Protein AF-M6HAU8-F1 (afdb_monomer_lite)

Secondary structure (DSSP, 8-state):
---TT---HHHHHHHH--TT-HHHHHHHHHHHHHHSEEEEETTEEEEE-HHHHHS-HHHHHHHHHHHH--

Foldseek 3Di:
DDDPDPLDVVLLVVLLDDPPDPPLSVLVVVVLQVPFDWDADPNDIDTPSSVSSVDDSVVSVVVSVVSVVD

Radius of gyration: 13.38 Å; chains: 1; bounding box: 38×24×34 Å

pLDDT: mean 78.68, std 13.5, range [35.09, 92.44]

Structure (mmCIF, N/CA/C/O backbone):
data_AF-M6HAU8-F1
#
_entry.id   AF-M6HAU8-F1
#
loop_
_atom_site.group_PDB
_atom_site.id
_atom_site.type_symbol
_atom_site.label_atom_id
_atom_site.label_alt_id
_atom_site.label_comp_id
_atom_site.label_asym_id
_atom_site.label_entity_id
_atom_site.label_seq_id
_atom_site.pdbx_PDB_ins_code
_atom_site.Cartn_x
_atom_site.Cartn_y
_atom_site.Cartn_z
_atom_site.occupancy
_atom_site.B_iso_or_equiv
_atom_site.auth_seq_id
_atom_site.auth_comp_id
_atom_site.auth_asym_id
_atom_site.auth_atom_id
_atom_site.pdbx_PDB_model_num
ATOM 1 N N . MET A 1 1 ? -22.521 -14.999 1.910 1.00 36.25 1 MET A N 1
ATOM 2 C CA . MET A 1 1 ? -22.608 -13.553 1.626 1.00 36.25 1 MET A CA 1
ATOM 3 C C . MET A 1 1 ? -21.334 -13.184 0.883 1.00 36.25 1 MET A C 1
ATOM 5 O O . MET A 1 1 ? -20.283 -13.162 1.501 1.00 36.25 1 MET A O 1
ATOM 9 N N . PHE A 1 2 ? -21.397 -13.070 -0.444 1.00 35.09 2 PHE A N 1
ATOM 10 C CA . PHE A 1 2 ? -20.261 -12.639 -1.266 1.00 35.09 2 PHE A CA 1
ATOM 11 C C . PHE A 1 2 ? -20.282 -11.111 -1.300 1.00 35.09 2 PHE A C 1
ATOM 13 O O . PHE A 1 2 ? -21.274 -10.535 -1.743 1.00 35.09 2 PHE A O 1
ATOM 20 N N . LEU A 1 3 ? -19.237 -10.467 -0.781 1.00 46.09 3 LEU A N 1
ATOM 21 C CA . LEU A 1 3 ? -19.046 -9.027 -0.933 1.00 46.09 3 LEU A CA 1
ATOM 22 C C . LEU A 1 3 ? -18.447 -8.796 -2.330 1.00 46.09 3 LEU A C 1
ATOM 24 O O . LEU A 1 3 ? -17.322 -9.241 -2.568 1.00 46.09 3 LEU A O 1
ATOM 28 N N . PRO A 1 4 ? -19.170 -8.167 -3.276 1.00 43.50 4 PRO A N 1
ATOM 29 C CA . PRO A 1 4 ? -18.558 -7.753 -4.531 1.00 43.50 4 PRO A CA 1
ATOM 30 C C . PRO A 1 4 ? -17.460 -6.737 -4.184 1.00 43.50 4 PRO A C 1
ATOM 32 O O . PRO A 1 4 ? -17.713 -5.816 -3.411 1.00 43.50 4 PRO A O 1
ATOM 35 N N . ASN A 1 5 ? -16.254 -6.934 -4.724 1.00 54.91 5 ASN A N 1
ATOM 36 C CA . ASN A 1 5 ? -15.019 -6.178 -4.441 1.00 54.91 5 ASN A CA 1
ATOM 37 C C . ASN A 1 5 ? -14.220 -6.608 -3.195 1.00 54.91 5 ASN A C 1
ATOM 39 O O . ASN A 1 5 ? -13.645 -5.763 -2.510 1.00 54.91 5 ASN A O 1
ATOM 43 N N . GLN A 1 6 ? -14.122 -7.909 -2.902 1.00 63.59 6 GLN A N 1
ATOM 44 C CA . GLN A 1 6 ? -13.057 -8.389 -2.013 1.00 63.59 6 GLN A CA 1
ATOM 45 C C . GLN A 1 6 ? -11.704 -8.257 -2.714 1.00 63.59 6 GLN A C 1
ATOM 47 O O . GLN A 1 6 ? -11.287 -9.145 -3.448 1.00 63.59 6 GLN A O 1
ATOM 52 N N . ILE A 1 7 ? -11.045 -7.126 -2.483 1.00 70.25 7 ILE A N 1
ATOM 53 C CA . ILE A 1 7 ? -9.631 -6.943 -2.793 1.00 70.25 7 ILE A CA 1
ATOM 54 C C . ILE A 1 7 ? -8.858 -7.947 -1.952 1.00 70.25 7 ILE A C 1
ATOM 56 O O . ILE A 1 7 ? -8.961 -7.941 -0.719 1.00 70.25 7 ILE A O 1
ATOM 60 N N . LEU A 1 8 ? -8.106 -8.815 -2.617 1.00 80.31 8 LEU A N 1
ATOM 61 C CA . LEU A 1 8 ? -7.296 -9.801 -1.922 1.00 80.31 8 LEU A CA 1
ATOM 62 C C . LEU A 1 8 ? -6.064 -9.098 -1.328 1.00 80.31 8 LEU A C 1
ATOM 64 O O . LEU A 1 8 ? -5.444 -8.278 -2.013 1.00 80.31 8 LEU A O 1
ATOM 68 N N . PRO A 1 9 ? -5.679 -9.375 -0.068 1.00 78.81 9 PRO A N 1
ATOM 69 C CA . PRO A 1 9 ? -4.477 -8.794 0.534 1.00 78.81 9 PRO A CA 1
ATOM 70 C C . PRO A 1 9 ? -3.222 -8.947 -0.338 1.00 78.81 9 PRO A C 1
ATOM 72 O O . PRO A 1 9 ? -2.361 -8.067 -0.358 1.00 78.81 9 PRO A O 1
ATOM 75 N N . GLU A 1 10 ? -3.146 -10.032 -1.105 1.00 79.31 10 GLU A N 1
ATOM 76 C CA . GLU A 1 10 ? -2.080 -10.332 -2.057 1.00 79.31 10 GLU A CA 1
ATOM 77 C C . GLU A 1 10 ? -1.992 -9.292 -3.190 1.00 79.31 10 GLU A C 1
ATOM 79 O O . GLU A 1 10 ? -0.893 -8.880 -3.557 1.00 79.31 10 GLU A O 1
ATOM 84 N N . GLU A 1 11 ? -3.124 -8.781 -3.684 1.00 79.94 11 GLU A N 1
ATOM 85 C CA . GLU A 1 11 ? -3.164 -7.753 -4.739 1.00 79.94 11 GLU A CA 1
ATOM 86 C C . GLU A 1 11 ? -2.595 -6.412 -4.255 1.00 79.94 11 GLU A C 1
ATOM 88 O O . GLU A 1 11 ? -2.000 -5.651 -5.025 1.00 79.94 11 GLU A O 1
ATOM 93 N N . ILE A 1 12 ? -2.760 -6.109 -2.965 1.00 80.44 12 ILE A N 1
ATOM 94 C CA . ILE A 1 12 ? -2.149 -4.939 -2.323 1.00 80.44 12 ILE A CA 1
ATOM 95 C C . ILE A 1 12 ? -0.654 -5.197 -2.091 1.00 80.44 12 ILE A C 1
ATOM 97 O O . ILE A 1 12 ? 0.178 -4.319 -2.335 1.00 80.44 12 ILE A O 1
ATOM 101 N N . TYR A 1 13 ? -0.299 -6.409 -1.659 1.00 78.38 13 TYR A N 1
ATOM 102 C CA . TYR A 1 13 ? 1.081 -6.810 -1.400 1.00 78.38 13 TYR A CA 1
ATOM 103 C C . TYR A 1 13 ? 1.960 -6.692 -2.655 1.00 78.38 13 TYR A C 1
ATOM 105 O O . TYR A 1 13 ? 3.000 -6.035 -2.610 1.00 78.38 13 TYR A O 1
ATOM 113 N N . GLU A 1 14 ? 1.524 -7.216 -3.803 1.00 79.75 14 GLU A N 1
ATOM 114 C CA . GLU A 1 14 ? 2.270 -7.134 -5.073 1.00 79.75 14 GLU A CA 1
ATOM 115 C C . GLU A 1 14 ? 2.553 -5.691 -5.530 1.00 79.75 14 GLU A C 1
ATOM 117 O O . GLU A 1 14 ? 3.563 -5.394 -6.181 1.00 79.75 14 GLU A O 1
ATOM 122 N N . LYS A 1 15 ? 1.678 -4.752 -5.161 1.00 80.38 15 LYS A N 1
ATOM 123 C CA . LYS A 1 15 ? 1.844 -3.331 -5.478 1.00 80.38 15 LYS A CA 1
ATOM 124 C C . LYS A 1 15 ? 2.915 -2.669 -4.607 1.00 80.38 15 LYS A C 1
ATOM 126 O O . LYS A 1 15 ? 3.596 -1.756 -5.087 1.00 80.38 15 LYS A O 1
ATOM 131 N N . LEU A 1 16 ? 3.115 -3.144 -3.380 1.00 75.25 16 LEU A N 1
ATOM 132 C CA . LEU A 1 16 ? 4.085 -2.597 -2.426 1.00 75.25 16 LEU A CA 1
ATOM 133 C C . LEU A 1 16 ? 5.458 -3.280 -2.483 1.00 75.25 16 LEU A C 1
ATOM 135 O O . LEU A 1 16 ? 6.470 -2.643 -2.192 1.00 75.25 16 LEU A O 1
ATOM 139 N N . VAL A 1 17 ? 5.516 -4.557 -2.860 1.00 69.56 17 VAL A N 1
ATOM 140 C CA . VAL A 1 17 ? 6.748 -5.351 -2.785 1.00 69.56 17 VAL A CA 1
ATOM 141 C C . VAL A 1 17 ? 7.739 -4.963 -3.867 1.00 69.56 17 VAL A C 1
ATOM 143 O O . VAL A 1 17 ? 7.492 -5.111 -5.063 1.00 69.56 17 VAL A O 1
ATOM 146 N N . ILE A 1 18 ? 8.927 -4.547 -3.431 1.00 63.53 18 ILE A N 1
ATOM 147 C CA . ILE A 1 18 ? 10.109 -4.451 -4.281 1.00 63.53 18 ILE A CA 1
ATOM 148 C C . ILE A 1 18 ? 11.202 -5.323 -3.658 1.00 63.53 18 ILE A C 1
ATOM 150 O O . ILE A 1 18 ? 11.876 -4.931 -2.708 1.00 63.53 18 ILE A O 1
ATOM 154 N N . HIS A 1 19 ? 11.382 -6.525 -4.222 1.00 58.62 19 HIS A N 1
ATOM 155 C CA . HIS A 1 19 ? 12.207 -7.632 -3.705 1.00 58.62 19 HIS A CA 1
ATOM 156 C C . HIS A 1 19 ? 13.699 -7.327 -3.444 1.00 58.62 19 HIS A C 1
ATOM 158 O O . HIS A 1 19 ? 14.424 -8.214 -3.002 1.00 58.62 19 HIS A O 1
ATOM 164 N N . ARG A 1 20 ? 14.199 -6.117 -3.730 1.00 54.41 20 ARG A N 1
ATOM 165 C CA . ARG A 1 20 ? 15.630 -5.781 -3.609 1.00 54.41 20 ARG A CA 1
ATOM 166 C C . ARG A 1 20 ? 15.957 -4.471 -2.889 1.00 54.41 20 ARG A C 1
ATOM 168 O O . ARG A 1 20 ? 17.134 -4.212 -2.690 1.00 54.41 20 ARG A O 1
ATOM 175 N N . ASN A 1 21 ? 14.974 -3.660 -2.489 1.00 61.84 21 ASN A N 1
ATOM 176 C CA . ASN A 1 21 ? 15.239 -2.381 -1.817 1.00 61.84 21 ASN A CA 1
ATOM 177 C C . ASN A 1 21 ? 14.160 -2.077 -0.770 1.00 61.84 21 ASN A C 1
ATOM 179 O O . ASN A 1 21 ? 13.058 -1.631 -1.100 1.00 61.84 21 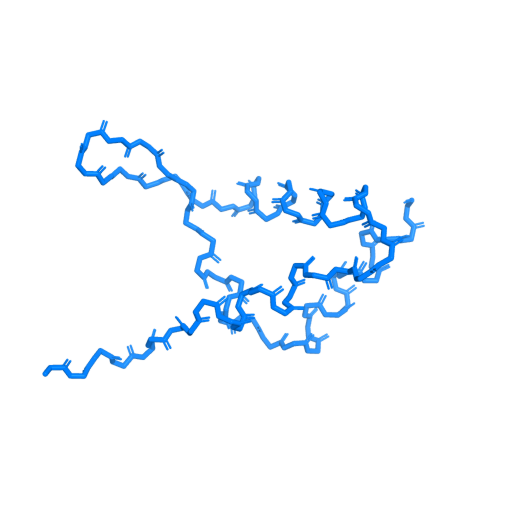ASN A O 1
ATOM 183 N N . SER A 1 22 ? 14.496 -2.296 0.502 1.00 62.72 22 SER A N 1
ATOM 184 C CA . SER A 1 22 ? 13.622 -1.990 1.642 1.00 62.72 22 SER A CA 1
ATOM 185 C C . SER A 1 22 ? 13.251 -0.504 1.703 1.00 62.72 22 SER A C 1
ATOM 187 O O . SER A 1 22 ? 12.083 -0.185 1.900 1.00 62.72 22 SER A O 1
ATOM 189 N N . SER A 1 23 ? 14.198 0.393 1.410 1.00 72.75 23 SER A N 1
ATOM 190 C CA . SER A 1 23 ? 13.983 1.852 1.386 1.00 72.75 23 SER A CA 1
ATOM 191 C C . SER A 1 23 ? 12.946 2.298 0.353 1.00 72.75 23 SER A C 1
ATOM 193 O O . SER A 1 23 ? 12.207 3.258 0.555 1.00 72.75 23 SER A O 1
ATOM 195 N N . ILE A 1 24 ? 12.869 1.586 -0.768 1.00 76.69 24 ILE A N 1
ATOM 196 C CA . ILE A 1 24 ? 11.912 1.858 -1.834 1.00 76.69 24 ILE A CA 1
ATOM 197 C C . ILE A 1 24 ? 10.506 1.401 -1.423 1.00 76.69 24 ILE A C 1
ATOM 199 O O . ILE A 1 24 ? 9.541 2.145 -1.599 1.00 76.69 24 ILE A O 1
ATOM 203 N N . SER A 1 25 ? 10.397 0.199 -0.856 1.00 76.75 25 SER A N 1
ATOM 204 C CA . SER A 1 25 ? 9.113 -0.341 -0.388 1.00 76.75 25 SER A CA 1
ATOM 205 C C . SER A 1 25 ? 8.527 0.538 0.724 1.00 76.75 25 SER A C 1
ATOM 207 O O . SER A 1 25 ? 7.334 0.827 0.725 1.00 76.75 25 SER A O 1
ATOM 209 N N . GLU A 1 26 ? 9.381 1.050 1.613 1.00 80.06 26 GLU A N 1
ATOM 210 C CA . GLU A 1 26 ? 9.002 1.996 2.665 1.00 80.06 26 GLU A CA 1
ATOM 211 C C . GLU A 1 26 ? 8.522 3.344 2.102 1.00 80.06 26 GLU A C 1
ATOM 213 O O . GLU A 1 26 ? 7.480 3.845 2.518 1.00 80.06 26 GLU A O 1
ATOM 218 N N . ARG A 1 27 ? 9.203 3.908 1.092 1.00 83.69 27 ARG A N 1
ATOM 219 C CA . ARG A 1 27 ? 8.749 5.135 0.403 1.00 83.69 27 ARG A CA 1
ATOM 220 C C . ARG A 1 27 ? 7.369 4.965 -0.237 1.00 83.69 27 ARG A C 1
ATOM 222 O O . ARG A 1 27 ? 6.537 5.864 -0.133 1.00 83.69 27 ARG A O 1
ATOM 229 N N . LEU A 1 28 ? 7.122 3.827 -0.889 1.00 85.81 28 LEU A N 1
ATOM 230 C CA . LEU A 1 28 ? 5.821 3.528 -1.495 1.00 85.81 28 LEU A CA 1
ATOM 231 C C . LEU A 1 28 ? 4.727 3.357 -0.437 1.00 85.81 28 LEU A C 1
ATOM 233 O O . LEU A 1 28 ? 3.628 3.883 -0.613 1.00 85.81 28 LEU A O 1
ATOM 237 N N . LEU A 1 29 ? 5.032 2.671 0.666 1.00 84.06 29 LEU A N 1
ATOM 238 C CA . LEU A 1 29 ? 4.105 2.503 1.783 1.00 84.06 29 LEU A CA 1
ATOM 239 C C . LEU A 1 29 ? 3.766 3.845 2.446 1.00 84.06 29 LEU A C 1
ATOM 241 O O . LEU A 1 29 ? 2.598 4.127 2.701 1.00 84.06 29 LEU A O 1
ATOM 245 N N . ASN A 1 30 ? 4.763 4.701 2.667 1.00 87.00 30 ASN A N 1
ATOM 246 C CA . ASN A 1 30 ? 4.554 6.030 3.239 1.00 87.00 30 ASN A CA 1
ATOM 247 C C . ASN A 1 30 ? 3.680 6.896 2.330 1.00 87.00 30 ASN A C 1
ATOM 249 O O . ASN A 1 30 ? 2.707 7.482 2.800 1.00 87.00 30 ASN A O 1
ATOM 253 N N . TYR A 1 31 ? 3.958 6.906 1.020 1.00 88.81 31 TYR A N 1
ATOM 254 C CA . TYR A 1 31 ? 3.100 7.588 0.050 1.00 88.81 31 TYR A CA 1
ATOM 255 C C . TYR A 1 31 ? 1.660 7.070 0.116 1.00 88.81 31 TYR A C 1
ATOM 257 O O . TYR A 1 31 ? 0.711 7.856 0.134 1.00 88.81 31 TYR A O 1
ATOM 265 N N . ALA A 1 32 ? 1.489 5.747 0.191 1.00 88.62 32 ALA A N 1
ATOM 266 C CA . ALA A 1 32 ? 0.173 5.147 0.304 1.00 88.62 32 ALA A CA 1
ATOM 267 C C . ALA A 1 32 ? -0.566 5.643 1.555 1.00 88.62 32 ALA A C 1
ATOM 269 O O . ALA A 1 32 ? -1.696 6.115 1.452 1.00 88.62 32 ALA A O 1
ATOM 270 N N . TYR A 1 33 ? 0.076 5.617 2.723 1.00 89.19 33 TYR A N 1
ATOM 271 C CA . TYR A 1 33 ? -0.510 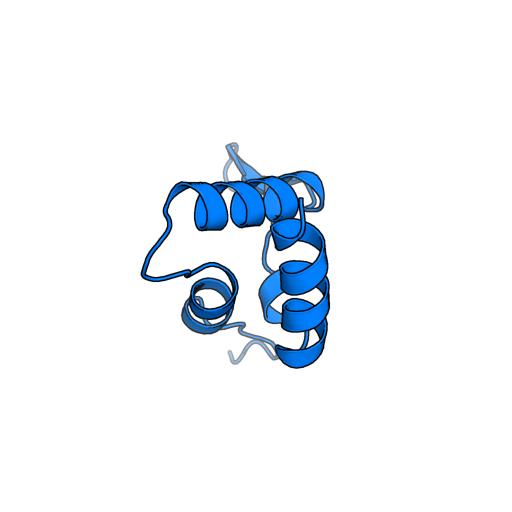6.095 3.978 1.00 89.19 33 TYR A CA 1
ATOM 272 C C . TYR A 1 33 ? -0.831 7.590 3.981 1.00 89.19 33 TYR A C 1
ATOM 274 O O . TYR A 1 33 ? -1.872 7.981 4.512 1.00 89.19 33 TYR A O 1
ATOM 282 N N . GLU A 1 34 ? 0.012 8.427 3.376 1.00 90.19 34 GLU A N 1
ATOM 283 C CA . GLU A 1 34 ? -0.241 9.866 3.253 1.00 90.19 34 GLU A CA 1
ATOM 284 C C . GLU A 1 34 ? -1.483 10.173 2.415 1.00 90.19 34 GLU A C 1
ATOM 286 O O . GLU A 1 34 ? -2.214 11.115 2.724 1.00 90.19 34 GLU A O 1
ATOM 291 N N . LYS A 1 35 ? -1.728 9.384 1.363 1.00 89.69 35 LYS A N 1
ATOM 292 C CA . LYS A 1 35 ? -2.885 9.543 0.470 1.00 89.69 35 LYS A CA 1
ATOM 293 C C . LYS A 1 35 ? -4.134 8.795 0.928 1.00 89.69 35 LYS A C 1
ATOM 295 O O . LYS A 1 35 ? -5.186 8.974 0.326 1.00 89.69 35 LYS A O 1
ATOM 300 N N . SER A 1 36 ? -4.025 7.995 1.984 1.00 90.56 36 SER A N 1
ATOM 301 C CA . SER A 1 36 ? -5.126 7.191 2.510 1.00 90.56 36 SER A CA 1
ATOM 302 C C . SER A 1 36 ? -5.956 7.940 3.540 1.00 90.56 36 SER A C 1
ATOM 304 O O . SER A 1 36 ? -5.427 8.655 4.404 1.00 90.56 36 SER A O 1
ATOM 306 N N . GLU A 1 37 ? -7.260 7.692 3.502 1.00 89.62 37 GLU A N 1
ATOM 307 C CA . GLU A 1 37 ? -8.187 8.146 4.530 1.00 89.62 37 GLU A CA 1
ATOM 308 C C . GLU A 1 37 ? -7.881 7.485 5.882 1.00 89.62 37 GLU A C 1
ATOM 310 O O . GLU A 1 37 ? -7.299 6.398 5.975 1.00 89.62 37 GLU A O 1
ATOM 315 N N . ARG A 1 38 ? -8.250 8.187 6.954 1.00 92.44 38 ARG A N 1
ATOM 316 C CA . ARG A 1 38 ? -8.179 7.672 8.322 1.00 92.44 38 ARG A CA 1
ATOM 317 C C . ARG A 1 38 ? -9.533 7.081 8.669 1.00 92.44 38 ARG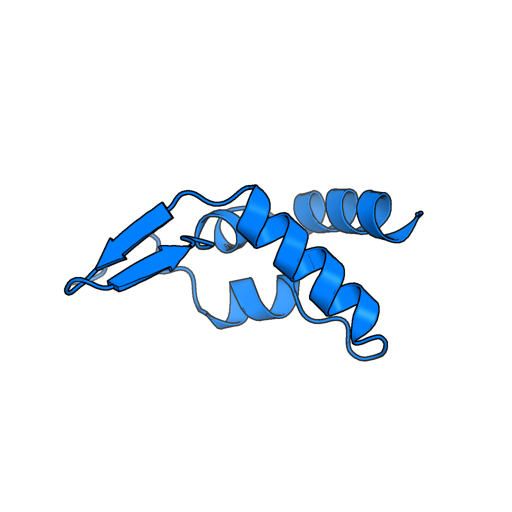 A C 1
ATOM 319 O O . ARG A 1 38 ? -10.546 7.764 8.543 1.00 92.44 38 ARG A O 1
ATOM 326 N N . VAL A 1 39 ? -9.537 5.842 9.135 1.00 90.69 39 VAL A N 1
ATOM 327 C CA . VAL A 1 39 ? -10.750 5.125 9.529 1.00 90.69 39 VAL A CA 1
ATOM 328 C C . VAL A 1 39 ? -10.620 4.646 10.968 1.00 90.69 39 VAL A C 1
ATOM 330 O O . VAL A 1 39 ? -9.539 4.258 11.407 1.00 90.69 39 VAL A O 1
ATOM 333 N N . PHE A 1 40 ? -11.720 4.678 11.716 1.00 91.94 40 PHE A N 1
ATOM 334 C CA . PHE A 1 40 ? -11.763 4.199 13.096 1.00 91.94 40 PHE A CA 1
ATOM 335 C C . PHE A 1 40 ? -12.500 2.864 13.154 1.00 91.94 40 PHE A C 1
ATOM 337 O O . PHE A 1 40 ? -13.669 2.778 12.783 1.00 91.94 40 PHE A O 1
ATOM 344 N N . LEU A 1 41 ? -11.825 1.828 13.646 1.00 85.19 41 LEU A N 1
ATOM 345 C CA . LEU A 1 41 ? -12.375 0.484 13.826 1.00 85.19 41 LEU A CA 1
ATOM 346 C C . LEU A 1 41 ? -12.070 0.020 15.250 1.00 85.19 41 LEU A C 1
ATOM 348 O O . LEU A 1 41 ? -10.930 0.083 15.695 1.00 85.19 41 LEU A O 1
ATOM 352 N N . ASN A 1 42 ? -13.090 -0.424 15.989 1.00 89.62 42 ASN A N 1
ATOM 353 C CA . ASN A 1 42 ? -12.955 -0.921 17.369 1.00 89.62 42 ASN A CA 1
ATOM 354 C C . ASN A 1 42 ? -12.191 0.023 18.325 1.00 89.62 42 ASN A C 1
ATOM 356 O O . ASN A 1 42 ? -11.468 -0.429 19.208 1.00 89.62 42 ASN A O 1
ATOM 360 N N . GLY A 1 43 ? -12.340 1.341 18.151 1.00 91.19 43 GLY A N 1
ATOM 361 C CA . GLY A 1 43 ? -11.655 2.345 18.977 1.00 91.19 43 GLY A CA 1
ATOM 362 C C . GLY A 1 43 ? -10.187 2.594 18.608 1.00 91.19 43 GLY A C 1
ATOM 363 O O . GLY A 1 43 ? -9.525 3.370 19.291 1.00 91.19 43 GLY A O 1
ATOM 364 N N . GLN A 1 44 ? -9.686 1.983 17.531 1.00 92.12 44 GLN A N 1
ATOM 365 C CA . GLN A 1 44 ? -8.337 2.188 17.011 1.00 92.12 44 GLN A CA 1
ATOM 366 C C . GLN A 1 44 ? -8.379 2.888 15.641 1.00 92.12 44 GLN A C 1
ATOM 368 O O . GLN A 1 44 ? -9.258 2.625 14.818 1.00 92.12 44 GLN A O 1
ATOM 373 N N . GLU A 1 45 ? -7.440 3.812 15.412 1.00 90.81 45 GLU A N 1
ATOM 374 C CA . GLU A 1 45 ? -7.265 4.512 14.133 1.00 90.81 45 GLU A CA 1
ATOM 375 C C . GLU A 1 45 ? -6.416 3.662 13.178 1.00 90.81 45 GLU A C 1
ATOM 377 O O . GLU A 1 45 ? -5.349 3.166 13.547 1.00 90.81 45 GLU A O 1
ATOM 382 N N . TYR A 1 46 ? -6.877 3.531 11.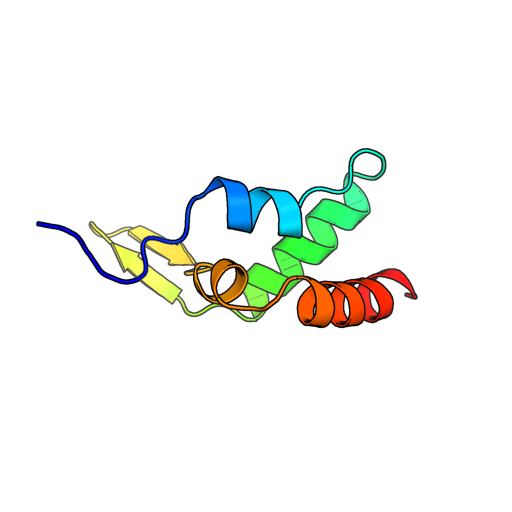938 1.00 87.69 46 TYR A N 1
ATOM 383 C CA . TYR A 1 46 ? -6.189 2.845 10.850 1.00 87.69 46 TYR A CA 1
ATOM 384 C C . TYR A 1 46 ? -6.135 3.733 9.606 1.00 87.69 46 TYR A C 1
ATOM 386 O O . TYR A 1 46 ? -6.918 4.672 9.444 1.00 87.69 46 TYR A O 1
ATOM 394 N N . ARG A 1 47 ? -5.209 3.415 8.698 1.00 88.94 47 ARG A N 1
ATOM 395 C CA . ARG A 1 47 ? -5.171 3.979 7.345 1.00 88.94 47 ARG A CA 1
ATOM 396 C C . ARG A 1 47 ? -5.803 2.991 6.381 1.00 88.94 47 ARG A C 1
ATOM 398 O O . ARG A 1 47 ? -5.333 1.859 6.282 1.00 88.94 47 ARG A O 1
ATOM 405 N N . ASP A 1 48 ? -6.844 3.422 5.678 1.00 88.00 48 ASP A N 1
ATOM 406 C CA . ASP A 1 48 ? -7.482 2.590 4.664 1.00 88.00 48 ASP A CA 1
ATOM 407 C C . ASP A 1 48 ? -6.702 2.663 3.348 1.00 88.00 48 ASP A C 1
ATOM 409 O O . ASP A 1 48 ? -6.819 3.617 2.579 1.00 88.00 48 ASP A O 1
ATOM 413 N N . ILE A 1 49 ? -5.889 1.635 3.103 1.00 87.06 49 ILE A N 1
ATOM 414 C CA . ILE A 1 49 ? -5.109 1.485 1.870 1.00 87.06 49 ILE A CA 1
ATOM 415 C C . ILE A 1 49 ? -5.835 0.654 0.806 1.00 87.06 49 ILE A C 1
ATOM 417 O O . ILE A 1 49 ? -5.228 0.310 -0.203 1.00 87.06 49 ILE A O 1
ATOM 421 N N . SER A 1 50 ? -7.110 0.301 0.995 1.00 84.38 50 SER A N 1
ATOM 422 C CA . SER A 1 50 ? -7.847 -0.561 0.058 1.00 84.38 50 SER A CA 1
ATOM 423 C C . SER A 1 50 ? -7.898 0.005 -1.365 1.00 84.38 50 SER A C 1
ATOM 425 O O . SER A 1 50 ? -7.849 -0.754 -2.330 1.00 84.38 50 SER A O 1
ATOM 427 N N . TRP A 1 51 ? -7.871 1.332 -1.524 1.00 84.69 51 TRP A N 1
ATOM 428 C CA . TRP A 1 51 ? -7.801 1.998 -2.829 1.00 84.69 51 TRP A CA 1
ATOM 429 C C . TRP A 1 51 ? -6.619 1.533 -3.692 1.00 84.69 51 TRP A C 1
ATOM 431 O O . TRP A 1 51 ? -6.736 1.510 -4.917 1.00 84.69 51 TRP A O 1
ATOM 441 N N . LEU A 1 52 ? -5.502 1.106 -3.085 1.00 85.62 52 LEU A N 1
ATOM 442 C CA . LEU A 1 52 ? -4.373 0.535 -3.822 1.00 85.62 52 LEU A CA 1
ATOM 443 C C . LEU A 1 52 ? -4.786 -0.712 -4.585 1.00 85.62 52 LEU A C 1
ATOM 445 O O . LEU A 1 52 ? -4.371 -0.878 -5.728 1.00 85.62 52 LEU A O 1
ATOM 449 N N . GLY A 1 53 ? -5.610 -1.569 -3.986 1.00 82.62 53 GLY A N 1
ATOM 450 C CA . GLY A 1 53 ? -6.123 -2.772 -4.632 1.00 82.62 53 GLY A CA 1
AT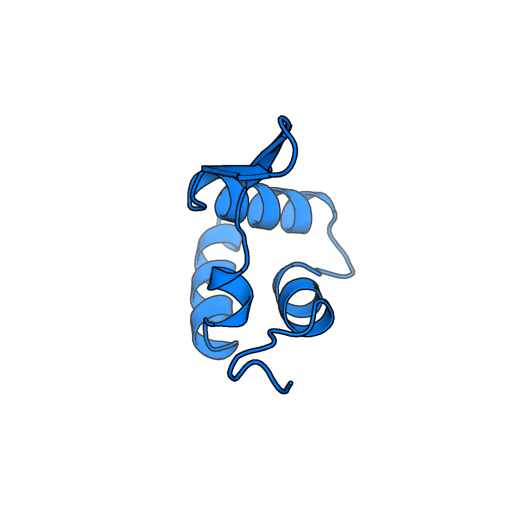OM 451 C C . GLY A 1 53 ? -7.001 -2.470 -5.843 1.00 82.62 53 GLY A C 1
ATOM 452 O O . GLY A 1 53 ? -6.901 -3.169 -6.845 1.00 82.62 53 GLY A O 1
ATOM 453 N N . ILE A 1 54 ? -7.748 -1.363 -5.805 1.00 84.56 54 ILE A N 1
ATOM 454 C CA . ILE A 1 54 ? -8.652 -0.929 -6.883 1.00 84.56 54 ILE A CA 1
ATOM 455 C C . ILE A 1 54 ? -7.878 -0.403 -8.103 1.00 84.56 54 ILE A C 1
ATOM 457 O O . ILE A 1 54 ? -8.337 -0.533 -9.237 1.00 84.56 54 ILE A O 1
ATOM 461 N N . ILE A 1 55 ? -6.700 0.197 -7.902 1.00 84.94 55 ILE A N 1
ATOM 462 C CA . ILE A 1 55 ? -5.923 0.788 -9.001 1.00 84.94 55 ILE A CA 1
ATOM 463 C C . ILE A 1 55 ? -5.362 -0.303 -9.931 1.00 84.94 55 ILE A C 1
ATOM 465 O O . ILE A 1 55 ? -4.677 -1.207 -9.451 1.00 84.94 55 ILE A O 1
ATOM 469 N N . PRO A 1 56 ? -5.541 -0.209 -11.263 1.00 87.62 56 PRO A N 1
ATOM 470 C CA . PRO A 1 56 ? -4.894 -1.121 -12.206 1.00 87.62 56 PRO A CA 1
ATOM 471 C C . PRO A 1 56 ? -3.369 -1.126 -12.055 1.00 87.62 56 PRO A C 1
ATOM 473 O O . PRO A 1 56 ? -2.746 -0.075 -11.864 1.00 87.62 56 PRO A O 1
ATOM 476 N N . LEU A 1 57 ? -2.748 -2.300 -12.161 1.00 84.38 57 LEU A N 1
ATOM 477 C CA . LEU A 1 57 ? -1.311 -2.460 -11.923 1.00 84.38 57 LEU A CA 1
ATOM 478 C C . LEU A 1 57 ? -0.466 -1.573 -12.852 1.00 84.38 57 LEU A C 1
ATOM 480 O O . LEU A 1 57 ? 0.550 -1.026 -12.430 1.00 84.38 57 LEU A O 1
ATOM 484 N N . GLU A 1 58 ? -0.904 -1.371 -14.091 1.00 87.00 58 GLU A N 1
ATOM 485 C CA . GLU A 1 58 ? -0.252 -0.529 -15.095 1.00 87.00 58 GLU A CA 1
ATOM 486 C C . GLU A 1 58 ? -0.224 0.941 -14.669 1.00 87.00 58 GLU A C 1
ATOM 488 O O . GLU A 1 58 ? 0.804 1.608 -14.790 1.00 87.00 58 GLU A O 1
ATOM 493 N N . VAL A 1 59 ? -1.331 1.440 -14.115 1.00 87.19 59 VAL A N 1
ATOM 494 C CA . VAL A 1 59 ? -1.422 2.811 -13.594 1.00 87.19 59 VAL A CA 1
ATOM 495 C C . VAL A 1 59 ? -0.514 2.959 -12.378 1.00 87.19 59 VAL A C 1
ATOM 497 O O . VAL A 1 59 ? 0.252 3.920 -12.282 1.00 87.19 59 VAL A O 1
ATOM 500 N N . TRP A 1 60 ? -0.529 1.973 -11.480 1.00 88.31 60 TRP A N 1
ATOM 501 C CA . TRP A 1 60 ? 0.357 1.969 -10.322 1.00 88.31 60 TRP A CA 1
ATOM 502 C C . TRP A 1 60 ? 1.837 1.921 -10.725 1.00 88.31 60 TRP A C 1
ATOM 504 O O . TRP A 1 60 ? 2.655 2.629 -10.143 1.00 88.31 60 TRP A O 1
ATOM 514 N N . ASN A 1 61 ? 2.195 1.173 -11.772 1.00 85.88 61 ASN A N 1
ATOM 515 C CA . ASN A 1 61 ? 3.555 1.130 -12.314 1.00 85.88 61 ASN A CA 1
ATOM 516 C C . ASN A 1 61 ? 4.066 2.498 -12.768 1.00 85.88 61 ASN A C 1
ATOM 518 O O . ASN A 1 61 ? 5.236 2.811 -12.541 1.00 85.88 61 ASN A O 1
ATOM 522 N N . LEU A 1 62 ? 3.205 3.328 -13.361 1.00 86.44 62 LEU A N 1
ATOM 523 C CA . LEU A 1 62 ? 3.564 4.695 -13.739 1.00 86.44 62 LEU A CA 1
ATOM 524 C C . LEU A 1 62 ? 3.853 5.557 -12.504 1.00 86.44 62 LEU A C 1
ATOM 526 O O . LEU A 1 62 ? 4.877 6.240 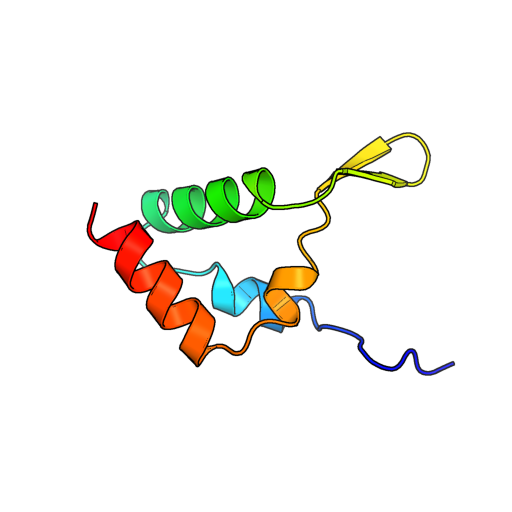-12.461 1.00 86.44 62 LEU A O 1
ATOM 530 N N . VAL A 1 63 ? 3.002 5.473 -11.476 1.00 84.31 63 VAL A N 1
ATOM 531 C CA . VAL A 1 63 ? 3.192 6.185 -10.199 1.00 84.31 63 VAL A CA 1
ATOM 532 C C . VAL A 1 63 ? 4.479 5.733 -9.512 1.00 84.31 63 VAL A C 1
ATOM 534 O O . VAL A 1 63 ? 5.295 6.576 -9.139 1.00 84.31 63 VAL A O 1
ATOM 537 N N . ARG A 1 64 ? 4.716 4.415 -9.422 1.00 84.69 64 ARG A N 1
ATOM 538 C CA . ARG A 1 64 ? 5.981 3.848 -8.929 1.00 84.69 64 ARG A CA 1
ATOM 539 C C . ARG A 1 64 ? 7.160 4.429 -9.704 1.00 84.69 64 ARG A C 1
ATOM 541 O O . ARG A 1 64 ? 8.092 4.941 -9.100 1.00 84.69 64 ARG A O 1
ATOM 548 N N . GLY A 1 65 ? 7.102 4.436 -11.034 1.00 82.44 65 GLY A N 1
ATOM 549 C CA . GLY A 1 65 ? 8.155 5.000 -11.876 1.00 82.44 65 GLY A CA 1
ATOM 550 C C . GLY A 1 65 ? 8.478 6.467 -11.572 1.00 82.44 65 GLY A C 1
ATOM 551 O O . GLY A 1 65 ? 9.643 6.847 -11.628 1.00 82.44 65 GLY A O 1
ATOM 552 N N . ILE A 1 66 ? 7.484 7.287 -11.222 1.00 82.69 66 ILE A N 1
ATOM 553 C CA . ILE A 1 66 ? 7.695 8.685 -10.814 1.00 82.69 66 ILE A CA 1
ATOM 554 C C . ILE A 1 66 ? 8.316 8.751 -9.414 1.00 82.69 66 ILE A C 1
ATOM 556 O O . ILE A 1 66 ? 9.327 9.424 -9.230 1.00 82.69 66 ILE A O 1
ATOM 560 N N . LEU A 1 67 ? 7.756 8.020 -8.446 1.00 78.50 67 LEU A N 1
ATOM 561 C CA . LEU A 1 67 ? 8.220 8.022 -7.055 1.00 78.50 67 LEU A CA 1
ATOM 562 C C . LEU A 1 67 ? 9.648 7.486 -6.895 1.00 78.50 67 LEU A C 1
ATOM 564 O O . LEU A 1 67 ? 10.343 7.906 -5.973 1.00 78.50 67 LEU A O 1
ATOM 568 N N . LEU A 1 68 ? 10.084 6.572 -7.768 1.00 75.44 68 LEU A N 1
ATOM 569 C CA . LEU A 1 68 ? 11.418 5.959 -7.737 1.00 75.44 68 LEU A CA 1
ATOM 570 C C . LEU A 1 68 ? 12.473 6.697 -8.567 1.00 75.44 68 LEU A C 1
ATOM 572 O O . LEU A 1 68 ? 13.653 6.389 -8.437 1.00 75.44 68 LEU A O 1
ATOM 576 N N . LYS A 1 69 ? 12.077 7.652 -9.417 1.00 70.25 69 LYS A N 1
ATOM 577 C CA . LYS A 1 69 ? 13.015 8.499 -10.176 1.00 70.25 69 LYS A CA 1
ATOM 578 C C . LYS A 1 69 ? 13.643 9.618 -9.334 1.00 70.25 69 LYS A C 1
ATOM 580 O O . LYS A 1 69 ? 14.523 10.308 -9.843 1.00 70.25 69 LYS A O 1
ATOM 585 N N . CYS A 1 70 ? 13.191 9.794 -8.090 1.00 53.50 70 CYS A N 1
ATOM 586 C CA . CYS A 1 70 ? 13.767 10.711 -7.107 1.00 53.50 70 CYS A CA 1
ATOM 587 C C . CYS A 1 70 ? 14.820 10.023 -6.238 1.00 53.50 70 CYS A C 1
ATOM 589 O O . CYS A 1 70 ? 14.471 8.994 -5.600 1.00 53.50 70 CYS A O 1
#

Sequence (70 aa):
MFLPNQILPEEIYEKLVIHRNSSISERLLNYAYEKSERVFLNGQEYRDISWLGIIPLEVWNLVRGILLKC

Organism: NCBI:txid1001601